Protein AF-A0A142WT18-F1 (afdb_monomer_lite)

Radius of gyration: 33.32 Å; chains: 1; bounding box: 100×26×68 Å

Secondary structure (DSSP, 8-state):
--HHHHHHHHHHHHHHHH--HHHHHHHHHHHHHHHHT--HHHHHHHHHHHHHHHHHHHHHHHHHHHHHHHHHHHHHHHHHHHHHHHHHHHHHT-------SS--

pLDDT: mean 75.09, std 9.85, range [43.81, 87.31]

Structure (mmCIF, N/CA/C/O backbone):
data_AF-A0A142WT18-F1
#
_entry.id   AF-A0A142WT18-F1
#
loop_
_atom_site.group_PDB
_atom_site.id
_atom_site.type_symbol
_atom_site.label_atom_id
_atom_site.label_alt_id
_atom_site.label_comp_id
_atom_site.label_asym_id
_atom_site.label_entity_id
_atom_site.label_seq_id
_atom_site.pdbx_PDB_ins_code
_atom_site.Cartn_x
_atom_site.Cartn_y
_atom_site.Cartn_z
_atom_site.occupancy
_atom_site.B_iso_or_equiv
_atom_site.auth_seq_id
_atom_site.auth_comp_id
_atom_site.auth_asym_id
_atom_site.auth_atom_id
_atom_site.pdbx_PDB_model_num
ATOM 1 N N . MET A 1 1 ? -27.049 -6.528 26.065 1.00 43.81 1 MET A N 1
ATOM 2 C CA . MET A 1 1 ? -26.349 -7.063 24.870 1.00 43.81 1 MET A CA 1
ATOM 3 C C . MET A 1 1 ? -25.092 -6.236 24.612 1.00 43.81 1 MET A C 1
ATOM 5 O O . MET A 1 1 ? -25.187 -5.022 24.519 1.00 43.81 1 MET A O 1
ATOM 9 N N . ARG A 1 2 ? -23.907 -6.859 24.571 1.00 51.25 2 ARG A N 1
ATOM 10 C CA . ARG A 1 2 ? -22.618 -6.165 24.382 1.00 51.25 2 ARG A CA 1
ATOM 11 C C . ARG A 1 2 ? -22.419 -5.826 22.897 1.00 51.25 2 ARG A C 1
ATOM 13 O O . ARG A 1 2 ? -22.046 -6.698 22.118 1.00 51.25 2 ARG A O 1
ATOM 20 N N . LEU A 1 3 ? -22.657 -4.573 22.504 1.00 60.78 3 LEU A N 1
ATOM 21 C CA . LEU A 1 3 ? -22.490 -4.093 21.119 1.00 60.78 3 LEU A CA 1
ATOM 22 C C . LEU A 1 3 ? -21.066 -4.337 20.567 1.00 60.78 3 LEU A C 1
ATOM 24 O O . LEU A 1 3 ? -20.891 -4.647 19.388 1.00 60.78 3 LEU A O 1
ATOM 28 N N . GLY A 1 4 ? -20.050 -4.265 21.437 1.00 63.00 4 GLY A N 1
ATOM 29 C CA . GLY A 1 4 ? -18.639 -4.383 21.054 1.00 63.00 4 GLY A CA 1
ATOM 30 C C . GLY A 1 4 ? -18.230 -5.751 20.496 1.00 63.00 4 GLY A C 1
ATOM 31 O O . GLY A 1 4 ? -17.437 -5.812 19.564 1.00 63.00 4 GLY A O 1
ATOM 32 N N . SER A 1 5 ? -18.780 -6.864 20.991 1.00 65.81 5 SER A N 1
ATOM 33 C CA . SER A 1 5 ? -18.453 -8.197 20.452 1.00 65.81 5 SER A CA 1
ATOM 34 C C . SER A 1 5 ? -19.144 -8.479 19.114 1.00 65.81 5 SER A C 1
ATOM 36 O O . SER A 1 5 ? -18.599 -9.216 18.290 1.00 65.81 5 SER A O 1
ATOM 38 N N . ASN A 1 6 ? -20.306 -7.866 18.868 1.00 80.00 6 ASN A N 1
ATOM 39 C CA . ASN A 1 6 ? -21.027 -8.001 17.604 1.00 80.00 6 ASN A CA 1
ATOM 40 C C . ASN A 1 6 ? -20.332 -7.212 16.477 1.00 80.00 6 ASN A C 1
ATOM 42 O O . ASN A 1 6 ? -20.067 -7.761 15.410 1.00 80.00 6 ASN A O 1
ATOM 46 N N . ARG A 1 7 ? -19.905 -5.970 16.747 1.00 76.44 7 ARG A N 1
ATOM 47 C CA . ARG A 1 7 ? -19.200 -5.115 15.771 1.00 76.44 7 ARG A CA 1
ATOM 48 C C . ARG A 1 7 ? -17.880 -5.723 15.281 1.00 76.44 7 ARG A C 1
ATOM 50 O O . ARG A 1 7 ? -17.634 -5.756 14.078 1.00 76.44 7 ARG A O 1
ATOM 57 N N . ARG A 1 8 ? -17.080 -6.301 16.186 1.00 80.31 8 ARG A N 1
ATOM 58 C CA . ARG A 1 8 ? -15.844 -7.023 15.826 1.00 80.31 8 ARG A CA 1
ATOM 59 C C . ARG A 1 8 ? -16.103 -8.217 14.910 1.00 80.31 8 ARG A C 1
ATOM 61 O O . ARG A 1 8 ? -15.432 -8.378 13.895 1.00 80.31 8 ARG A O 1
ATOM 68 N N . LYS A 1 9 ? -17.098 -9.043 15.252 1.00 83.25 9 LYS A N 1
ATOM 69 C CA . LYS A 1 9 ? -17.505 -10.188 14.424 1.00 83.25 9 LYS A CA 1
ATOM 70 C C . LYS A 1 9 ? -18.044 -9.747 13.064 1.00 83.25 9 LYS A C 1
ATOM 72 O O . LYS A 1 9 ? -17.776 -10.424 12.076 1.00 83.25 9 LYS A O 1
ATOM 77 N N . ALA A 1 10 ? -18.774 -8.636 13.000 1.00 85.25 10 ALA A N 1
ATOM 78 C CA . ALA A 1 10 ? -19.291 -8.085 11.752 1.00 85.25 10 ALA A CA 1
ATOM 79 C C . ALA A 1 10 ? -18.158 -7.635 10.816 1.00 85.25 10 ALA A C 1
ATOM 81 O O . ALA A 1 10 ? -18.146 -8.043 9.659 1.00 85.25 10 ALA A O 1
ATOM 82 N N . LEU A 1 11 ? -17.168 -6.893 11.325 1.00 83.62 11 LEU A N 1
ATOM 83 C CA . LEU A 1 11 ? -15.981 -6.478 10.563 1.00 83.62 11 LEU A CA 1
ATOM 84 C C . LEU A 1 11 ? -15.157 -7.675 10.076 1.00 83.62 11 LEU A C 1
ATOM 86 O O . LEU A 1 11 ? -14.802 -7.751 8.903 1.00 83.62 11 LEU A O 1
ATOM 90 N N . HIS A 1 12 ? -14.923 -8.657 10.944 1.00 83.81 12 HIS A N 1
ATOM 91 C CA . HIS A 1 12 ? -14.219 -9.878 10.559 1.00 83.81 12 HIS A CA 1
ATOM 92 C C . HIS A 1 12 ? -14.980 -10.672 9.479 1.00 83.81 12 HIS A C 1
ATOM 94 O O . HIS A 1 12 ? -14.398 -11.149 8.507 1.00 83.81 12 HIS A O 1
ATOM 100 N N . ASN A 1 13 ? -16.306 -10.793 9.607 1.00 86.12 13 ASN A N 1
ATOM 101 C CA . ASN A 1 13 ? -17.137 -11.433 8.585 1.00 86.12 13 ASN A CA 1
ATOM 102 C C . ASN A 1 13 ? -17.184 -10.636 7.278 1.00 86.12 13 ASN A C 1
ATOM 104 O O . ASN A 1 13 ? -17.243 -11.250 6.216 1.00 86.12 13 ASN A O 1
ATOM 108 N N . PHE A 1 14 ? -17.142 -9.306 7.346 1.00 84.88 14 PHE A N 1
ATOM 109 C CA . PHE A 1 14 ? -17.049 -8.430 6.183 1.00 84.88 14 PHE A CA 1
ATOM 110 C C . PHE A 1 14 ? -15.756 -8.692 5.400 1.00 84.88 14 PHE A C 1
ATOM 112 O O . PHE A 1 14 ? -15.828 -8.997 4.211 1.00 84.88 14 PHE A O 1
ATOM 119 N N . GLY A 1 15 ? -14.600 -8.695 6.074 1.00 84.31 15 GLY A N 1
ATOM 120 C CA . GLY A 1 15 ? -13.311 -9.009 5.447 1.00 84.31 15 GLY A CA 1
ATOM 121 C C . GLY A 1 15 ? -13.288 -10.404 4.816 1.00 84.31 15 GLY A C 1
ATOM 122 O O . GLY A 1 15 ? -12.878 -10.566 3.669 1.00 84.31 15 GLY A O 1
ATOM 123 N N . ARG A 1 16 ? -13.829 -11.403 5.524 1.00 84.31 16 ARG A N 1
ATOM 124 C CA . ARG A 1 16 ? -13.892 -12.791 5.042 1.00 84.31 16 ARG A CA 1
ATOM 125 C C . ARG A 1 16 ? -14.813 -12.980 3.830 1.00 84.31 16 ARG A C 1
ATOM 127 O O . ARG A 1 16 ? -14.502 -13.786 2.963 1.00 84.31 16 ARG A O 1
ATOM 134 N N . ARG A 1 17 ? -15.945 -12.270 3.762 1.00 86.00 17 ARG A N 1
ATOM 135 C CA . ARG A 1 17 ? -16.905 -12.371 2.643 1.00 86.00 17 ARG A CA 1
ATOM 136 C C . ARG A 1 17 ? -16.484 -11.579 1.413 1.00 86.00 17 ARG A C 1
ATOM 138 O O . ARG A 1 17 ? -16.899 -11.926 0.315 1.00 86.00 17 ARG A O 1
ATOM 145 N N . ALA A 1 18 ? -15.685 -10.533 1.593 1.00 85.06 18 ALA A N 1
ATOM 146 C CA . ALA A 1 18 ? -15.224 -9.706 0.492 1.00 85.06 18 ALA A CA 1
ATOM 147 C C . ALA A 1 18 ? -14.307 -10.460 -0.488 1.00 85.06 18 ALA A C 1
ATOM 149 O O . ALA A 1 18 ? -14.233 -10.071 -1.647 1.00 85.06 18 ALA A O 1
ATOM 150 N N . GLY A 1 19 ? -13.608 -11.513 -0.041 1.00 73.56 19 GLY A N 1
ATOM 151 C CA . GLY A 1 19 ? -12.750 -12.337 -0.906 1.00 73.56 19 GLY A CA 1
ATOM 152 C C . GLY A 1 19 ? -11.533 -11.603 -1.487 1.00 73.56 19 GLY A C 1
ATOM 153 O O . GLY A 1 19 ? -10.878 -12.119 -2.385 1.00 73.56 19 GLY A O 1
ATOM 154 N N . VAL A 1 20 ? -11.231 -10.399 -0.990 1.00 79.12 20 VAL A N 1
ATOM 155 C CA . VAL A 1 20 ? -10.095 -9.569 -1.406 1.00 79.12 20 VAL A CA 1
ATOM 156 C C . VAL A 1 20 ? -9.206 -9.330 -0.189 1.00 79.12 20 VAL A C 1
ATOM 158 O O . VAL A 1 20 ? -9.670 -8.781 0.814 1.00 79.12 20 VAL A O 1
ATOM 161 N N . ASP A 1 21 ? -7.925 -9.692 -0.282 1.00 81.88 21 ASP A N 1
ATOM 162 C CA . ASP A 1 21 ? -6.964 -9.593 0.832 1.00 81.88 21 ASP A CA 1
ATOM 163 C C . ASP A 1 21 ? -6.831 -8.173 1.396 1.00 81.88 21 ASP A C 1
ATOM 165 O O . ASP A 1 21 ? -6.685 -7.981 2.606 1.00 81.88 21 ASP A O 1
ATOM 169 N N . ASP A 1 22 ? -6.947 -7.163 0.530 1.00 81.38 22 ASP A N 1
ATOM 170 C CA . ASP A 1 22 ? -6.913 -5.758 0.938 1.00 81.38 22 ASP A CA 1
ATOM 171 C C . ASP A 1 22 ? -8.130 -5.416 1.821 1.00 81.38 22 ASP A C 1
ATOM 173 O O . ASP A 1 22 ? -7.998 -4.744 2.837 1.00 81.38 22 ASP A O 1
ATOM 177 N N . LEU A 1 23 ? -9.321 -5.941 1.526 1.00 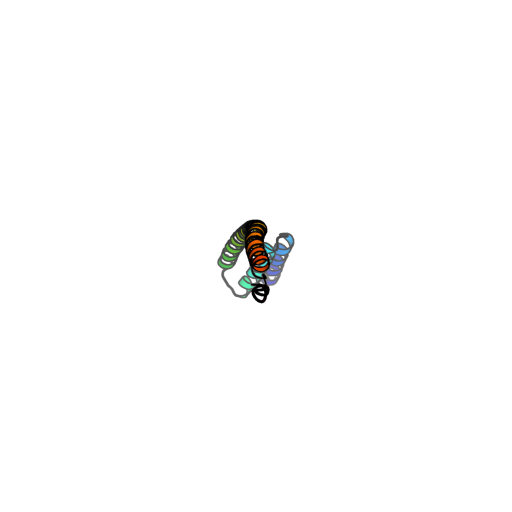84.06 23 LEU A N 1
ATOM 178 C CA . LEU A 1 23 ? -10.505 -5.699 2.362 1.00 84.06 23 LEU A CA 1
ATOM 179 C C . LEU A 1 23 ? -10.438 -6.450 3.698 1.00 84.06 23 LEU A C 1
ATOM 181 O O . LEU A 1 23 ? -10.912 -5.941 4.716 1.00 84.06 23 LEU A O 1
ATOM 185 N N . ASN A 1 24 ? -9.796 -7.618 3.724 1.00 85.69 24 ASN A N 1
ATOM 186 C CA . ASN A 1 24 ? -9.528 -8.338 4.965 1.00 85.69 24 ASN A CA 1
ATOM 187 C C . ASN A 1 24 ? -8.535 -7.572 5.859 1.00 85.69 24 ASN A C 1
ATOM 189 O O . ASN A 1 24 ? -8.768 -7.387 7.055 1.00 85.69 24 ASN A O 1
ATOM 193 N N . SER A 1 25 ? -7.470 -7.031 5.263 1.00 84.50 25 SER A N 1
ATOM 194 C CA . SER A 1 25 ? -6.532 -6.147 5.964 1.00 84.50 25 SER A CA 1
ATOM 195 C C . SER A 1 25 ? -7.221 -4.888 6.494 1.00 84.50 25 SER A C 1
ATOM 197 O O . SER A 1 25 ? -7.000 -4.511 7.642 1.00 84.50 25 SER A O 1
ATOM 199 N N . LEU A 1 26 ? -8.133 -4.288 5.722 1.00 85.19 26 LEU A N 1
ATOM 200 C CA . LEU A 1 26 ? -8.897 -3.115 6.154 1.00 85.19 26 LEU A CA 1
ATOM 201 C C . LEU A 1 26 ? -9.761 -3.434 7.378 1.00 85.19 26 LEU A C 1
ATOM 203 O O . LEU A 1 26 ? -9.787 -2.659 8.331 1.00 85.19 26 LEU A O 1
ATOM 207 N N . ALA A 1 27 ? -10.451 -4.578 7.373 1.00 87.31 27 ALA A N 1
ATOM 208 C CA . ALA A 1 27 ? -11.268 -5.017 8.500 1.00 87.31 27 ALA A CA 1
ATOM 209 C C . ALA A 1 27 ? -10.444 -5.171 9.789 1.00 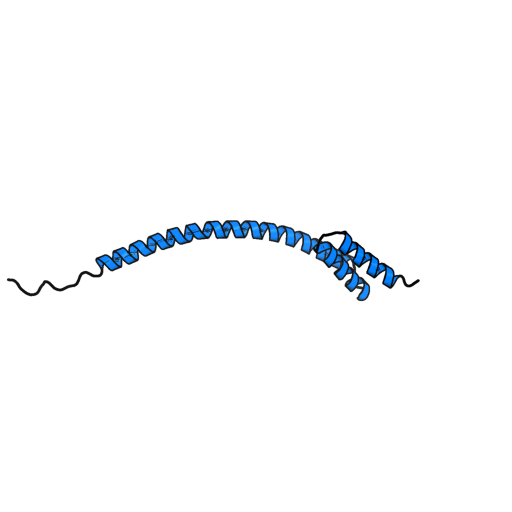87.31 27 ALA A C 1
ATOM 211 O O . ALA A 1 27 ? -10.910 -4.777 10.859 1.00 87.31 27 ALA A O 1
ATOM 212 N N . ASN A 1 28 ? -9.213 -5.680 9.690 1.00 85.44 28 ASN A N 1
ATOM 213 C CA . ASN A 1 28 ? -8.298 -5.809 10.826 1.00 85.44 28 ASN A CA 1
ATOM 214 C C . ASN A 1 28 ? -7.784 -4.452 11.329 1.00 85.44 28 ASN A C 1
ATOM 216 O O . ASN A 1 28 ? -7.737 -4.227 12.539 1.00 85.44 28 ASN A O 1
ATOM 220 N N . VAL A 1 29 ? -7.458 -3.529 10.421 1.00 85.19 29 VAL A N 1
ATOM 221 C CA . VAL A 1 29 ? -7.057 -2.159 10.785 1.00 85.19 29 VAL A CA 1
ATOM 222 C C . VAL A 1 29 ? -8.217 -1.419 11.456 1.00 85.19 29 VAL A C 1
ATOM 224 O O . VAL A 1 29 ? -8.021 -0.770 12.479 1.00 85.19 29 VAL A O 1
ATOM 227 N N . LEU A 1 30 ? -9.444 -1.569 10.951 1.00 83.75 30 LEU A N 1
ATOM 228 C CA . LEU A 1 30 ? -10.653 -1.016 11.570 1.00 83.75 30 LEU A CA 1
ATOM 229 C C . LEU A 1 30 ? -10.922 -1.620 12.950 1.00 83.75 30 LEU A C 1
ATOM 231 O O . LEU A 1 30 ? -11.323 -0.902 13.859 1.00 83.75 30 LEU A O 1
ATOM 235 N N . LEU A 1 31 ? -10.673 -2.919 13.128 1.00 84.31 31 LEU A N 1
ATOM 236 C CA . LEU A 1 31 ? -10.788 -3.600 14.417 1.00 84.31 31 LEU A CA 1
ATOM 237 C C . LEU A 1 31 ? -9.802 -3.042 15.451 1.00 84.31 31 LEU A C 1
ATOM 239 O O . LEU A 1 31 ? -10.150 -2.889 16.624 1.00 84.31 31 LEU A O 1
ATOM 243 N N . GLN A 1 32 ? -8.574 -2.748 15.016 1.00 80.00 32 GLN A N 1
ATOM 244 C CA . GLN A 1 32 ? -7.573 -2.079 15.841 1.00 80.00 32 GLN A CA 1
ATOM 245 C C . GLN A 1 32 ? -7.984 -0.634 16.134 1.00 80.00 32 GLN A C 1
ATOM 247 O O . GLN A 1 32 ? -7.976 -0.241 17.297 1.00 80.00 32 GLN A O 1
ATOM 252 N N . ALA A 1 33 ? -8.419 0.127 15.130 1.00 81.75 33 ALA A N 1
ATOM 253 C CA . ALA A 1 33 ? -8.848 1.515 15.295 1.00 81.75 33 ALA A CA 1
ATOM 254 C C . ALA A 1 33 ? -10.042 1.654 16.258 1.00 81.75 33 ALA A C 1
ATOM 2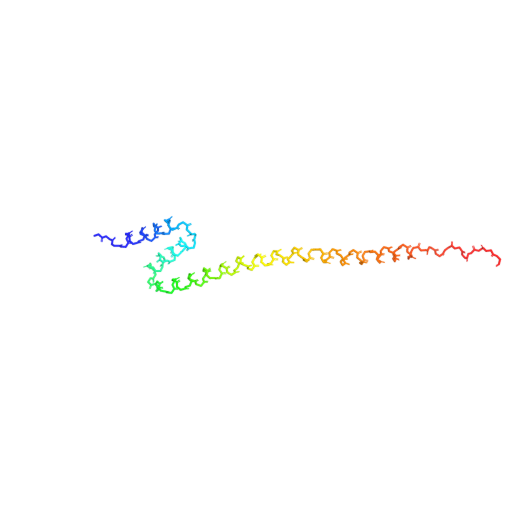56 O O . ALA A 1 33 ? -10.033 2.518 17.128 1.00 81.75 33 ALA A O 1
ATOM 257 N N . ASP A 1 34 ? -11.015 0.740 16.191 1.00 78.00 34 ASP A N 1
ATOM 258 C CA . ASP A 1 34 ? -12.160 0.666 17.116 1.00 78.00 34 ASP A CA 1
ATOM 259 C C . ASP A 1 34 ? -11.716 0.378 18.565 1.00 78.00 34 ASP A C 1
ATOM 261 O O . ASP A 1 34 ? -12.379 0.788 19.515 1.00 78.00 34 ASP A O 1
ATOM 265 N N . ARG A 1 35 ? -10.575 -0.306 18.755 1.00 74.94 35 ARG A N 1
ATOM 266 C CA . ARG A 1 35 ? -10.000 -0.599 20.080 1.00 74.94 35 ARG A CA 1
ATOM 267 C C . ARG A 1 35 ? -9.156 0.553 20.632 1.00 74.94 35 ARG A C 1
ATOM 269 O O . ARG A 1 35 ? -9.146 0.742 21.844 1.00 74.94 35 ARG A O 1
ATOM 276 N N . PHE A 1 36 ? -8.452 1.284 19.770 1.00 72.00 36 PHE A N 1
ATOM 277 C CA . PHE A 1 36 ? -7.590 2.411 20.148 1.00 72.00 36 PHE A CA 1
ATOM 278 C C . PHE A 1 36 ? -8.302 3.774 20.083 1.00 72.00 36 PHE A C 1
ATOM 280 O O . PHE A 1 36 ? -7.735 4.774 20.511 1.00 72.00 36 PHE A O 1
ATOM 287 N N . GLY A 1 37 ? -9.538 3.829 19.572 1.00 69.31 37 GLY A N 1
ATOM 288 C CA . GLY A 1 37 ? -10.289 5.074 19.378 1.00 69.31 37 GLY A CA 1
ATOM 289 C C . GLY A 1 37 ? -9.762 5.939 18.228 1.00 69.31 37 GLY A C 1
ATOM 290 O O . GLY A 1 37 ? -10.183 7.084 18.074 1.00 69.31 37 GLY A O 1
ATOM 291 N N . THR A 1 38 ? -8.840 5.416 17.416 1.00 73.62 38 THR A N 1
ATOM 292 C CA 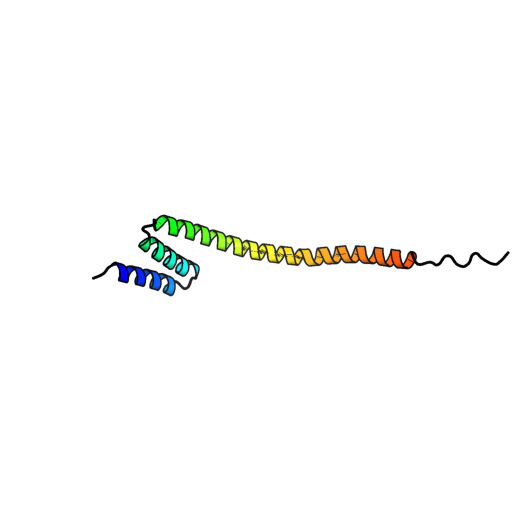. THR A 1 38 ? -8.294 6.106 16.248 1.00 73.62 38 THR A CA 1
ATOM 293 C C . THR A 1 38 ? -9.373 6.292 15.186 1.00 73.62 38 THR A C 1
ATOM 295 O O . THR A 1 38 ? -10.220 5.425 14.960 1.00 73.62 38 THR A O 1
ATOM 298 N N . ALA A 1 39 ? -9.349 7.441 14.511 1.00 73.31 39 ALA A N 1
ATOM 299 C CA . ALA A 1 39 ? -10.369 7.790 13.536 1.00 73.31 39 ALA A CA 1
ATOM 300 C C . ALA A 1 39 ? -10.409 6.774 12.379 1.00 73.31 39 ALA A C 1
ATOM 302 O O . ALA A 1 39 ? -9.482 6.670 11.574 1.00 73.31 39 ALA A O 1
ATOM 303 N N . ILE A 1 40 ? -11.530 6.056 12.273 1.00 79.31 40 ILE A N 1
ATOM 304 C CA . ILE A 1 40 ? -11.853 5.112 11.188 1.00 79.31 40 ILE A CA 1
ATOM 305 C C . ILE A 1 40 ? -11.682 5.760 9.803 1.00 79.31 40 ILE A C 1
ATOM 307 O O . ILE A 1 40 ? -11.264 5.106 8.849 1.00 79.31 40 ILE A O 1
ATOM 311 N N . SER A 1 41 ? -11.957 7.062 9.703 1.00 80.69 41 SER A N 1
ATOM 312 C CA . SER A 1 41 ? -11.774 7.854 8.487 1.00 80.69 41 SER A CA 1
ATOM 313 C C . SER A 1 41 ? -10.316 7.914 8.027 1.00 80.69 41 SER A C 1
ATOM 315 O O . SER A 1 41 ? -10.064 7.852 6.825 1.00 80.69 41 SER A O 1
ATOM 317 N N . THR A 1 42 ? -9.358 7.996 8.951 1.00 81.62 42 THR A N 1
ATOM 318 C CA . THR A 1 42 ? -7.924 7.999 8.633 1.00 81.62 42 THR A CA 1
ATOM 319 C C . THR A 1 42 ? -7.487 6.632 8.119 1.00 81.62 42 THR A C 1
ATOM 321 O O . THR A 1 42 ? -6.917 6.545 7.036 1.00 81.62 42 THR A O 1
ATOM 324 N N . ALA A 1 43 ? -7.872 5.557 8.815 1.00 81.88 43 ALA A N 1
ATOM 325 C CA . ALA A 1 43 ? -7.575 4.187 8.392 1.00 81.88 43 ALA A CA 1
ATOM 326 C C . ALA A 1 43 ? -8.111 3.872 6.983 1.00 81.88 43 ALA A C 1
ATOM 328 O O . ALA A 1 43 ? -7.424 3.255 6.171 1.00 81.88 43 ALA A O 1
ATOM 329 N N . LEU A 1 44 ? -9.327 4.330 6.670 1.00 83.50 44 LEU A N 1
ATOM 330 C CA . LEU A 1 44 ? -9.927 4.142 5.351 1.00 83.50 44 LEU A CA 1
ATOM 331 C C . LEU A 1 44 ? -9.167 4.913 4.259 1.00 83.50 44 LEU A C 1
ATOM 333 O O . LEU A 1 44 ? -8.919 4.364 3.187 1.00 83.50 44 LEU A O 1
ATOM 337 N N . ARG A 1 45 ? -8.769 6.163 4.536 1.00 84.62 45 ARG A N 1
ATOM 338 C CA . ARG A 1 45 ? -7.993 7.007 3.608 1.00 84.62 45 ARG A CA 1
ATOM 339 C C . ARG A 1 45 ? -6.613 6.425 3.321 1.00 84.62 45 ARG A C 1
ATOM 341 O O . ARG A 1 45 ? -6.168 6.434 2.174 1.00 84.62 45 ARG A O 1
ATOM 348 N N . ASP A 1 46 ? -5.945 5.904 4.341 1.00 84.38 46 ASP A N 1
ATOM 349 C CA . ASP A 1 46 ? -4.633 5.279 4.178 1.00 84.38 46 ASP A CA 1
ATOM 350 C C . ASP A 1 46 ? -4.741 3.986 3.368 1.00 84.38 46 ASP A C 1
ATOM 352 O O . ASP A 1 46 ? -3.928 3.732 2.474 1.00 84.38 46 ASP A O 1
ATOM 356 N N . MET A 1 47 ? -5.808 3.216 3.586 1.00 82.38 47 MET A N 1
ATOM 357 C CA . MET A 1 47 ? -6.067 2.015 2.801 1.00 82.38 47 MET A CA 1
ATOM 358 C C . MET A 1 47 ? -6.389 2.317 1.339 1.00 82.38 47 MET A C 1
ATOM 360 O O . MET A 1 47 ? -5.911 1.631 0.437 1.00 82.38 47 MET A O 1
ATOM 364 N N . GLU A 1 48 ? -7.167 3.365 1.083 1.00 86.50 48 GLU A N 1
ATOM 365 C CA . GLU A 1 48 ? -7.468 3.828 -0.269 1.00 86.50 48 GLU A CA 1
ATOM 366 C C . GLU A 1 48 ? -6.182 4.175 -1.035 1.00 86.50 48 GLU A C 1
ATOM 368 O O . GLU A 1 48 ? -5.993 3.740 -2.177 1.00 86.50 48 GLU A O 1
ATOM 373 N N . LYS A 1 49 ? -5.260 4.903 -0.391 1.00 85.56 49 LYS A N 1
ATOM 374 C CA . LYS A 1 49 ? -3.936 5.194 -0.955 1.00 85.56 49 LYS A CA 1
ATOM 375 C C . LYS A 1 49 ? -3.155 3.909 -1.214 1.00 85.56 49 LYS A C 1
ATOM 377 O O . LYS A 1 49 ? -2.628 3.747 -2.312 1.00 85.56 49 LYS A O 1
ATOM 382 N N . SER A 1 50 ? -3.126 2.984 -0.255 1.00 81.88 50 SER A N 1
ATOM 383 C CA . SER A 1 50 ? -2.437 1.694 -0.388 1.00 81.88 50 SER A CA 1
ATOM 384 C C . SER A 1 50 ? -2.939 0.887 -1.593 1.00 81.88 50 SER A C 1
ATOM 386 O O . SER A 1 50 ? -2.141 0.438 -2.414 1.00 81.88 50 SER A O 1
ATOM 388 N N . ILE A 1 51 ? -4.258 0.800 -1.798 1.00 81.62 51 ILE A N 1
ATOM 389 C CA . ILE A 1 51 ? -4.853 0.104 -2.953 1.00 81.62 51 ILE A CA 1
ATOM 390 C C . ILE A 1 51 ? -4.454 0.778 -4.275 1.00 81.62 51 ILE A C 1
ATOM 392 O O . ILE A 1 51 ? -4.119 0.091 -5.247 1.00 81.62 51 ILE A O 1
ATOM 396 N N . ARG A 1 52 ? -4.458 2.117 -4.336 1.00 83.81 52 ARG A N 1
ATOM 397 C CA . ARG A 1 52 ? -4.008 2.864 -5.526 1.00 83.81 52 ARG A CA 1
ATOM 398 C C . ARG A 1 52 ? -2.517 2.629 -5.804 1.00 83.81 52 ARG A C 1
ATOM 400 O O . ARG A 1 52 ? -2.152 2.410 -6.959 1.00 83.81 52 ARG A O 1
ATOM 407 N N . HIS A 1 53 ? -1.678 2.613 -4.768 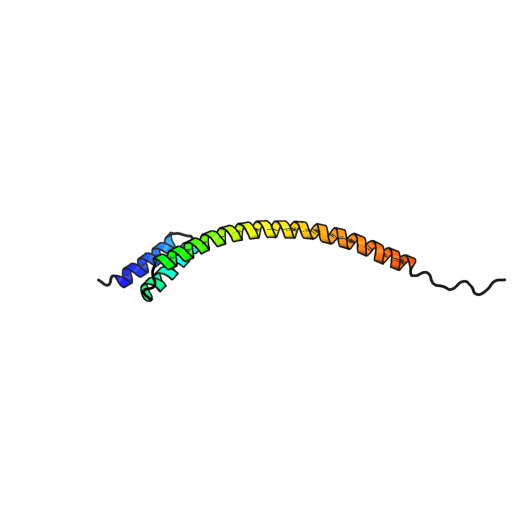1.00 79.94 53 HIS A N 1
ATOM 408 C CA . HIS A 1 53 ? -0.249 2.311 -4.884 1.00 79.94 53 HIS A CA 1
ATOM 409 C C . HIS A 1 53 ? -0.000 0.880 -5.354 1.00 79.94 53 HIS A C 1
ATOM 411 O O . HIS A 1 53 ? 0.748 0.687 -6.304 1.00 79.94 53 HIS A O 1
ATOM 417 N N . LYS A 1 54 ? -0.691 -0.111 -4.789 1.00 78.38 54 LYS A N 1
ATOM 418 C CA . LYS A 1 54 ? -0.566 -1.523 -5.178 1.00 78.38 54 LYS A CA 1
ATOM 419 C C . LYS A 1 54 ? -0.953 -1.762 -6.642 1.00 78.38 54 LYS A C 1
ATOM 421 O O . LYS A 1 54 ? -0.333 -2.570 -7.330 1.00 78.38 54 LYS A O 1
ATOM 426 N N . ARG A 1 55 ? -1.955 -1.032 -7.156 1.00 75.19 55 ARG A N 1
ATOM 427 C CA . ARG A 1 55 ? -2.314 -1.050 -8.590 1.00 75.19 55 ARG A CA 1
ATOM 428 C C . ARG A 1 55 ? -1.213 -0.458 -9.471 1.00 75.19 55 ARG A C 1
ATOM 430 O O . ARG A 1 55 ? -0.953 -1.013 -10.535 1.00 75.19 55 ARG A O 1
ATOM 437 N N . ARG A 1 56 ? -0.570 0.630 -9.032 1.00 70.75 56 ARG A N 1
ATOM 438 C CA . ARG A 1 56 ? 0.587 1.216 -9.730 1.00 70.75 56 ARG A CA 1
ATOM 439 C C . ARG A 1 56 ? 1.804 0.296 -9.684 1.00 70.75 56 ARG A C 1
ATOM 441 O O . ARG A 1 56 ? 2.363 0.031 -10.735 1.00 70.75 56 ARG A O 1
ATOM 448 N N . GLN A 1 57 ? 2.122 -0.288 -8.532 1.00 68.19 57 GLN A N 1
ATOM 449 C CA . GLN A 1 57 ? 3.225 -1.241 -8.383 1.00 68.19 57 GLN A CA 1
ATOM 450 C C . GLN A 1 57 ? 3.051 -2.468 -9.273 1.00 68.19 57 GLN A C 1
ATOM 452 O O . GLN A 1 57 ? 3.979 -2.830 -9.973 1.00 68.19 57 GLN A O 1
ATOM 457 N N . LYS A 1 58 ? 1.849 -3.051 -9.367 1.00 73.50 58 LYS A N 1
ATOM 458 C CA . LYS A 1 58 ? 1.602 -4.144 -10.327 1.00 73.50 58 LYS A CA 1
ATOM 459 C C . LYS A 1 58 ? 1.803 -3.728 -11.788 1.00 73.50 58 LYS A C 1
ATOM 461 O O . LYS A 1 58 ? 2.141 -4.567 -12.620 1.00 73.50 58 LYS A O 1
ATOM 466 N N . ALA A 1 59 ? 1.552 -2.466 -12.128 1.00 64.94 59 ALA A N 1
ATOM 467 C CA . ALA A 1 59 ? 1.826 -1.947 -13.465 1.00 64.94 59 ALA A CA 1
ATOM 468 C C . ALA A 1 59 ? 3.334 -1.712 -13.676 1.00 64.94 59 ALA A C 1
ATOM 470 O O . ALA A 1 59 ? 3.866 -2.072 -14.723 1.00 64.94 59 ALA A O 1
ATOM 471 N N . GLU A 1 60 ? 4.029 -1.187 -12.667 1.00 63.09 60 GLU A N 1
ATOM 472 C CA . GLU A 1 60 ? 5.480 -0.975 -12.663 1.00 63.09 60 GLU A CA 1
ATOM 473 C C . GLU A 1 60 ? 6.261 -2.295 -12.670 1.00 63.09 60 GLU A C 1
ATOM 475 O O . GLU A 1 60 ? 7.223 -2.420 -13.414 1.00 63.09 60 GLU A O 1
ATOM 480 N N . GLU A 1 61 ? 5.820 -3.318 -11.940 1.00 64.94 61 GLU A N 1
ATOM 481 C CA . GLU A 1 61 ? 6.389 -4.671 -11.971 1.00 64.94 61 GLU A CA 1
ATOM 482 C C . GLU A 1 61 ? 6.290 -5.282 -13.374 1.00 64.94 61 GLU A C 1
ATOM 484 O O . GLU A 1 61 ? 7.224 -5.928 -13.847 1.00 64.94 61 GLU A O 1
ATOM 489 N N . ARG A 1 62 ? 5.183 -5.047 -14.088 1.00 61.31 62 ARG A N 1
ATOM 490 C CA . ARG A 1 62 ? 5.034 -5.479 -15.489 1.00 61.31 62 ARG A CA 1
ATOM 491 C C . ARG A 1 62 ? 5.944 -4.689 -16.432 1.00 61.31 62 ARG A C 1
ATOM 493 O O . ARG A 1 62 ? 6.522 -5.269 -17.353 1.00 61.31 62 ARG A O 1
ATOM 500 N N . ALA A 1 63 ? 6.111 -3.391 -16.189 1.00 60.81 63 ALA A N 1
ATOM 501 C CA . ALA A 1 63 ? 7.014 -2.546 -16.966 1.00 60.81 63 ALA A CA 1
ATOM 502 C C . ALA A 1 63 ? 8.495 -2.901 -16.724 1.00 60.81 63 ALA A C 1
ATOM 504 O O . ALA A 1 63 ? 9.270 -3.007 -17.672 1.00 60.81 63 ALA A O 1
ATOM 505 N N . SER A 1 64 ? 8.879 -3.165 -15.474 1.00 60.72 64 SER A N 1
ATOM 506 C CA . SER A 1 64 ? 10.240 -3.536 -15.076 1.00 60.72 64 SER A CA 1
ATOM 507 C C . SER A 1 64 ? 10.637 -4.911 -15.614 1.00 60.72 64 SER A C 1
ATOM 509 O O . SER A 1 64 ? 11.706 -5.043 -16.207 1.00 60.72 64 SER A O 1
ATOM 511 N N . ASN A 1 65 ? 9.747 -5.909 -15.535 1.00 60.53 65 ASN A N 1
ATOM 512 C CA . ASN A 1 65 ? 9.991 -7.218 -16.153 1.00 60.53 65 ASN A CA 1
ATOM 513 C C . ASN A 1 65 ? 10.230 -7.111 -17.671 1.00 60.53 65 ASN A C 1
ATOM 515 O O . ASN A 1 65 ? 11.068 -7.827 -18.224 1.00 60.53 65 ASN A O 1
ATOM 519 N N . SER A 1 66 ? 9.551 -6.176 -18.343 1.00 59.03 66 SER A N 1
ATOM 520 C CA . SER A 1 66 ? 9.760 -5.916 -19.774 1.00 59.03 66 SER A CA 1
ATOM 521 C C . SER A 1 66 ? 11.120 -5.257 -20.043 1.00 59.03 66 SER A C 1
ATOM 523 O O . SER A 1 66 ? 11.837 -5.672 -20.951 1.00 59.03 66 SER A O 1
ATOM 525 N N . ALA A 1 67 ? 11.519 -4.278 -19.224 1.00 61.66 67 ALA A N 1
ATOM 526 C CA . ALA A 1 67 ? 12.808 -3.599 -19.358 1.00 61.66 67 ALA A CA 1
ATOM 527 C C . ALA A 1 67 ? 13.998 -4.547 -19.125 1.00 61.66 67 ALA A C 1
ATOM 529 O O . ALA A 1 67 ? 14.946 -4.543 -19.906 1.00 61.66 67 ALA A O 1
ATOM 530 N N . VAL A 1 68 ? 13.938 -5.412 -18.108 1.00 64.44 68 VAL A N 1
ATOM 531 C CA . VAL A 1 68 ? 15.012 -6.380 -17.821 1.00 64.44 68 VAL A CA 1
ATOM 532 C C . VAL A 1 68 ? 15.146 -7.412 -18.945 1.00 64.44 68 VAL A C 1
ATOM 534 O O . VAL A 1 68 ? 16.264 -7.720 -19.358 1.00 64.44 68 VAL A O 1
ATOM 537 N N . THR A 1 69 ? 14.027 -7.873 -19.515 1.00 64.38 69 THR A N 1
ATOM 538 C CA . THR A 1 69 ? 14.037 -8.801 -20.661 1.00 64.38 69 THR A CA 1
ATOM 539 C C . THR A 1 69 ? 14.690 -8.180 -21.902 1.00 64.38 69 THR A C 1
ATOM 541 O O . THR A 1 69 ? 15.342 -8.889 -22.663 1.00 64.38 69 THR A O 1
ATOM 544 N N . LEU A 1 70 ? 14.580 -6.859 -22.091 1.00 71.44 70 LEU A N 1
ATOM 545 C CA . LEU A 1 70 ? 15.232 -6.123 -23.184 1.00 71.44 70 LEU A CA 1
ATOM 546 C C . LEU A 1 70 ? 16.707 -5.781 -22.905 1.00 71.44 70 LEU A C 1
ATOM 548 O O . LEU A 1 70 ? 17.492 -5.651 -23.843 1.00 71.44 70 LEU A O 1
ATOM 552 N N . LEU A 1 71 ? 17.116 -5.668 -21.638 1.00 77.75 71 LEU A N 1
ATOM 553 C CA . LEU A 1 71 ? 18.511 -5.402 -21.261 1.00 77.75 71 LEU A CA 1
ATOM 554 C C . LEU A 1 71 ? 19.422 -6.624 -21.452 1.00 77.75 71 LEU A C 1
ATOM 556 O O . LEU A 1 71 ? 20.568 -6.467 -21.872 1.00 77.75 71 LEU A O 1
ATOM 560 N N . ILE A 1 72 ? 18.912 -7.836 -21.205 1.00 82.25 72 ILE A N 1
ATOM 561 C CA . ILE A 1 72 ? 19.646 -9.100 -21.403 1.00 82.25 72 ILE A CA 1
ATOM 562 C C . ILE A 1 72 ? 20.240 -9.228 -22.824 1.00 82.25 72 ILE A C 1
ATOM 564 O O . ILE A 1 72 ? 21.453 -9.433 -22.931 1.00 82.25 72 ILE A O 1
ATOM 568 N N . PRO A 1 73 ? 19.468 -9.080 -23.924 1.00 80.75 73 PRO A N 1
ATOM 569 C CA . PRO A 1 73 ? 20.022 -9.180 -25.273 1.00 80.75 73 PRO A CA 1
ATOM 570 C C . PRO A 1 73 ? 21.004 -8.044 -25.595 1.00 80.75 73 PRO A C 1
ATOM 572 O O . PRO A 1 73 ? 21.990 -8.279 -26.294 1.00 80.75 73 PRO A O 1
ATOM 575 N N . LEU A 1 74 ? 20.793 -6.837 -25.059 1.00 83.62 74 LEU A N 1
ATOM 576 C CA . LEU A 1 74 ? 21.683 -5.690 -25.276 1.00 83.62 74 LEU A CA 1
ATOM 577 C C . LEU A 1 74 ? 23.075 -5.912 -24.670 1.00 83.62 74 LEU A C 1
ATOM 579 O O . LEU A 1 74 ? 24.089 -5.684 -25.334 1.00 83.62 74 LEU A O 1
ATOM 583 N N . ILE A 1 75 ? 23.123 -6.393 -23.426 1.00 83.50 75 ILE A N 1
ATOM 584 C CA . ILE A 1 75 ? 24.380 -6.693 -22.731 1.00 83.50 75 ILE A CA 1
ATOM 585 C C . ILE A 1 75 ? 25.109 -7.827 -23.457 1.00 83.50 75 ILE A C 1
ATOM 587 O O . ILE A 1 75 ? 26.291 -7.686 -23.766 1.00 83.50 75 ILE A O 1
ATOM 591 N N . LEU A 1 76 ? 24.399 -8.901 -23.822 1.00 83.31 76 LEU A N 1
ATOM 592 C CA . LEU A 1 76 ? 24.968 -10.053 -24.529 1.00 83.31 76 LEU A CA 1
ATOM 593 C C . LEU A 1 76 ? 25.641 -9.657 -25.859 1.00 83.31 76 LEU A C 1
ATOM 595 O O . LEU A 1 76 ? 26.744 -10.117 -26.160 1.00 83.31 76 LEU A O 1
ATOM 599 N N . VAL A 1 77 ? 25.006 -8.785 -26.651 1.00 81.75 77 VAL A N 1
ATOM 600 C CA . VAL A 1 77 ? 25.573 -8.280 -27.916 1.00 81.75 77 VAL A CA 1
ATOM 601 C C . VAL A 1 77 ? 26.824 -7.431 -27.669 1.00 81.75 77 VAL A C 1
ATOM 603 O O . VAL A 1 77 ? 27.818 -7.582 -28.385 1.00 81.75 77 VAL A O 1
ATOM 606 N N . GLY A 1 78 ? 26.809 -6.579 -26.642 1.00 83.31 78 GLY A N 1
ATOM 607 C CA . GLY A 1 78 ? 27.955 -5.745 -26.276 1.00 83.31 78 GLY A CA 1
ATOM 608 C C . GLY A 1 78 ? 29.169 -6.566 -25.836 1.00 83.31 78 GLY A C 1
ATOM 609 O O . GLY A 1 78 ? 30.277 -6.357 -26.336 1.00 83.31 78 GLY A O 1
ATOM 610 N N . THR A 1 79 ? 28.966 -7.547 -24.954 1.00 82.38 79 THR A N 1
ATOM 611 C CA . THR A 1 79 ? 30.048 -8.407 -24.450 1.00 82.38 79 THR A CA 1
ATOM 612 C C . THR A 1 79 ? 30.594 -9.345 -25.532 1.00 82.38 79 THR A C 1
ATOM 614 O O . THR A 1 79 ? 31.791 -9.626 -25.563 1.00 82.38 79 THR A O 1
ATOM 6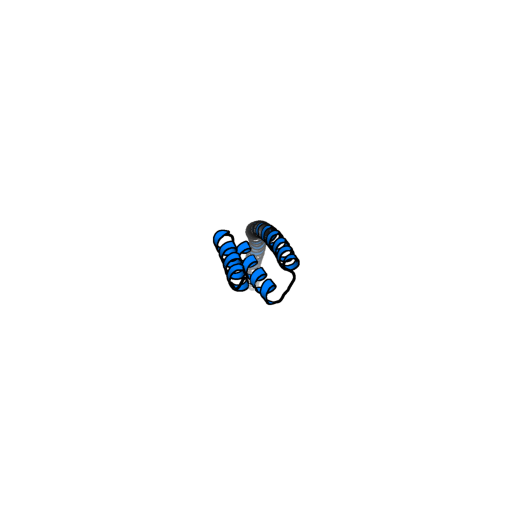17 N N . ARG A 1 80 ? 29.759 -9.781 -26.488 1.00 82.00 80 ARG A N 1
ATOM 618 C CA . ARG A 1 80 ? 30.213 -10.580 -27.640 1.00 82.00 80 ARG A CA 1
ATOM 619 C C . ARG A 1 80 ? 31.250 -9.838 -28.495 1.00 82.00 80 ARG A C 1
ATOM 621 O O . ARG A 1 80 ? 32.200 -10.463 -28.956 1.00 82.00 80 ARG A O 1
ATOM 628 N N . ARG A 1 81 ? 31.108 -8.517 -28.672 1.00 78.62 81 ARG A N 1
ATOM 629 C CA . ARG A 1 81 ? 32.052 -7.682 -29.442 1.00 78.62 81 ARG A CA 1
ATOM 630 C C . ARG A 1 81 ? 33.380 -7.453 -28.714 1.00 78.62 81 ARG A C 1
ATOM 632 O O . ARG A 1 81 ? 34.430 -7.451 -29.358 1.00 78.62 81 ARG A O 1
ATOM 639 N N . SER A 1 82 ? 33.366 -7.260 -27.394 1.00 77.38 82 SER A N 1
ATOM 640 C CA . SER A 1 82 ? 34.615 -7.094 -26.638 1.00 77.38 82 SER A CA 1
ATOM 641 C C . SER A 1 82 ? 35.426 -8.391 -26.603 1.00 77.38 82 SER A C 1
ATOM 643 O O . SER A 1 82 ? 36.631 -8.344 -26.839 1.00 77.38 82 SER A O 1
ATOM 645 N N . LEU A 1 83 ? 34.771 -9.548 -26.442 1.00 79.94 83 LEU A N 1
ATOM 646 C CA . LEU A 1 83 ? 35.434 -10.856 -26.432 1.00 79.94 83 LEU A CA 1
ATOM 647 C C . LEU A 1 83 ? 36.169 -11.157 -27.747 1.00 79.94 83 LEU A C 1
ATOM 649 O O . LEU A 1 83 ? 37.294 -11.652 -27.719 1.00 79.94 83 LEU A O 1
ATOM 653 N N . THR A 1 84 ? 35.584 -10.811 -28.899 1.00 77.56 84 THR A N 1
ATOM 654 C CA . THR A 1 84 ? 36.246 -11.012 -30.201 1.00 77.56 84 THR A CA 1
ATOM 655 C C . THR A 1 84 ? 37.524 -10.191 -30.342 1.00 77.56 84 THR A C 1
ATOM 657 O O . THR A 1 84 ? 38.493 -10.674 -30.917 1.00 77.56 84 THR A O 1
ATOM 660 N N . LEU A 1 85 ? 37.571 -8.985 -29.769 1.00 77.19 85 LEU A N 1
ATOM 661 C CA . LEU A 1 85 ? 38.769 -8.145 -29.809 1.00 77.19 85 LEU A CA 1
ATOM 662 C C . LEU A 1 85 ? 39.835 -8.637 -28.833 1.00 77.19 85 LEU A C 1
ATOM 664 O O . LEU A 1 85 ? 41.014 -8.598 -29.167 1.00 77.19 85 LEU A O 1
ATOM 668 N N . THR A 1 86 ? 39.445 -9.136 -27.657 1.00 79.69 86 THR A N 1
ATOM 669 C CA . THR A 1 86 ? 40.399 -9.710 -26.700 1.00 79.69 86 THR A CA 1
ATOM 670 C C . THR A 1 86 ? 40.999 -11.011 -27.229 1.00 79.69 86 THR A C 1
ATOM 672 O O . THR A 1 86 ? 42.205 -11.195 -27.115 1.00 79.69 86 THR A O 1
ATOM 675 N N . LEU A 1 87 ? 40.203 -11.870 -27.875 1.00 81.00 87 LEU A N 1
ATOM 676 C CA . LEU A 1 87 ? 40.689 -13.108 -28.493 1.00 81.00 87 LEU A CA 1
ATOM 677 C C . LEU A 1 87 ? 41.535 -12.845 -29.743 1.00 81.00 87 LEU A C 1
ATOM 679 O O . LEU A 1 87 ? 42.594 -13.443 -29.882 1.00 81.00 87 LEU A O 1
ATOM 683 N N . GLN A 1 88 ? 41.136 -11.913 -30.614 1.00 73.88 88 GLN A N 1
ATOM 684 C CA . GLN A 1 88 ? 41.942 -11.536 -31.781 1.00 73.88 88 GLN A CA 1
ATOM 685 C C . GLN A 1 88 ? 43.268 -10.882 -31.365 1.00 73.88 88 GLN A C 1
ATOM 687 O O . GLN A 1 88 ? 44.308 -11.178 -31.944 1.00 73.88 88 GLN A O 1
ATOM 692 N N . ARG A 1 89 ? 43.258 -10.050 -30.316 1.00 72.00 89 ARG A N 1
ATOM 693 C CA . ARG A 1 89 ? 44.459 -9.428 -29.737 1.00 72.00 89 ARG A CA 1
ATOM 694 C C . ARG A 1 89 ? 45.336 -10.427 -28.972 1.00 72.00 89 ARG A C 1
ATOM 696 O O . ARG A 1 89 ? 46.549 -10.271 -28.990 1.00 72.00 89 ARG A O 1
ATOM 703 N N . ALA A 1 90 ? 44.758 -11.456 -28.351 1.00 75.44 90 ALA A N 1
ATOM 704 C CA . ALA A 1 90 ? 45.507 -12.550 -27.730 1.00 75.44 90 ALA A CA 1
ATOM 705 C C . ALA A 1 90 ? 46.116 -13.506 -28.772 1.00 75.44 90 ALA A C 1
ATOM 707 O O . ALA A 1 90 ? 47.255 -13.928 -28.609 1.00 75.44 90 ALA A O 1
ATOM 708 N N . TYR A 1 91 ? 45.403 -13.790 -29.866 1.00 70.62 91 TYR A N 1
ATOM 709 C CA . TYR A 1 91 ? 45.891 -14.628 -30.965 1.00 70.62 91 TYR A CA 1
ATOM 710 C C . TYR A 1 91 ? 47.031 -13.953 -31.745 1.00 70.62 91 TYR A C 1
ATOM 712 O O . TYR A 1 91 ? 48.046 -14.583 -32.015 1.00 70.62 91 TYR A O 1
ATOM 720 N N . PHE A 1 92 ? 46.915 -12.655 -32.050 1.00 69.44 92 PHE A N 1
ATOM 721 C CA . PHE A 1 92 ? 47.984 -11.894 -32.719 1.00 69.44 92 PHE A CA 1
ATOM 722 C C . PHE A 1 92 ? 49.117 -11.456 -31.772 1.00 69.44 92 PHE A C 1
ATOM 724 O O . PHE A 1 92 ? 50.206 -11.123 -32.227 1.00 69.44 92 PHE A O 1
ATOM 731 N N . GLY A 1 93 ? 48.865 -11.436 -30.458 1.00 65.12 93 GLY A N 1
ATOM 732 C CA . GLY A 1 93 ? 49.832 -11.054 -29.423 1.00 65.12 93 GLY A CA 1
ATOM 733 C C . GLY A 1 93 ? 50.762 -12.181 -28.963 1.00 65.12 93 GLY A C 1
ATOM 734 O O . GLY A 1 93 ? 51.652 -11.927 -28.158 1.00 65.12 93 GLY A O 1
ATOM 735 N N . PHE A 1 94 ? 50.579 -13.405 -29.466 1.00 62.94 94 PHE A N 1
ATOM 736 C CA . PHE A 1 94 ? 51.425 -14.568 -29.180 1.00 62.94 94 PHE A CA 1
ATOM 737 C C . PHE A 1 94 ? 52.254 -14.965 -30.417 1.00 62.94 94 PHE A C 1
ATOM 739 O O . PHE A 1 94 ? 52.224 -16.103 -30.873 1.00 62.94 94 PHE A O 1
ATOM 746 N N . ALA A 1 95 ? 52.984 -14.013 -31.000 1.00 61.78 95 ALA A N 1
ATOM 747 C CA . ALA A 1 95 ? 54.041 -14.315 -31.965 1.00 61.78 95 ALA A CA 1
ATOM 748 C C . ALA A 1 95 ? 55.392 -14.335 -31.217 1.00 61.78 95 ALA A C 1
ATOM 750 O O . ALA A 1 95 ? 55.828 -13.280 -30.750 1.00 61.78 95 ALA A O 1
ATOM 751 N N . PRO A 1 96 ? 56.043 -15.500 -31.030 1.00 64.62 96 PRO A N 1
ATOM 752 C CA . PRO A 1 96 ? 57.314 -15.583 -30.314 1.00 64.62 96 PRO A CA 1
ATOM 753 C C . PRO A 1 96 ? 58.445 -14.903 -31.113 1.00 64.62 96 PRO A C 1
ATOM 755 O O . PRO A 1 96 ? 58.596 -15.179 -32.305 1.00 64.62 96 PRO A O 1
ATOM 758 N N . PRO A 1 97 ? 59.279 -14.047 -30.492 1.00 66.50 97 PRO A N 1
ATOM 759 C CA . PRO A 1 97 ? 60.426 -13.434 -31.150 1.00 66.50 97 PRO A CA 1
ATOM 760 C C . PRO A 1 97 ? 61.619 -14.397 -31.130 1.00 66.50 97 PRO A C 1
ATOM 762 O O . PRO A 1 97 ? 62.577 -14.192 -30.393 1.00 66.50 97 PRO A O 1
ATOM 765 N N . THR A 1 98 ? 61.578 -15.472 -31.912 1.00 69.75 98 THR A N 1
ATOM 766 C CA . THR A 1 98 ? 62.720 -16.398 -32.011 1.00 69.75 98 THR A CA 1
ATOM 767 C C . THR A 1 98 ? 62.835 -17.006 -33.400 1.00 69.75 98 THR A C 1
ATOM 769 O O . THR A 1 98 ? 62.573 -18.188 -33.543 1.00 69.75 98 THR A O 1
ATOM 772 N N . LEU A 1 99 ? 63.236 -16.207 -34.398 1.00 60.81 99 LEU A N 1
ATOM 773 C CA . LEU A 1 99 ? 63.993 -16.643 -35.590 1.00 60.81 99 LEU A CA 1
ATOM 774 C C . LEU A 1 99 ? 64.782 -15.457 -36.212 1.00 60.81 99 LEU A C 1
ATOM 776 O O . LEU A 1 99 ? 64.726 -15.214 -37.410 1.00 60.81 99 LEU A O 1
ATOM 780 N N . MET A 1 100 ? 65.513 -14.683 -35.397 1.00 59.38 100 MET A N 1
ATOM 781 C CA . MET A 1 100 ? 66.575 -13.772 -35.883 1.00 59.38 100 MET A CA 1
ATOM 782 C C . MET A 1 100 ? 67.889 -14.054 -35.149 1.00 59.38 100 MET A C 1
ATOM 784 O O . MET A 1 100 ? 68.541 -13.175 -34.595 1.00 59.38 100 MET A O 1
ATOM 788 N N . THR A 1 101 ? 68.253 -15.329 -35.098 1.00 70.62 101 THR A N 1
ATOM 789 C CA . THR A 1 101 ? 69.614 -15.762 -34.796 1.00 70.62 101 THR A CA 1
ATOM 790 C C . THR A 1 101 ? 69.924 -16.896 -35.762 1.00 70.62 101 THR A C 1
ATOM 792 O O . THR A 1 101 ? 69.201 -17.888 -35.793 1.00 70.62 101 THR A O 1
ATOM 795 N N . SER A 1 102 ? 70.969 -16.696 -36.568 1.00 59.34 102 SER A N 1
ATOM 796 C CA . SER A 1 102 ? 71.413 -17.548 -37.678 1.00 59.34 102 SER A CA 1
ATOM 797 C C . SER A 1 102 ? 70.554 -17.443 -38.947 1.00 59.34 102 SER A C 1
ATOM 799 O O . SER A 1 102 ? 69.539 -18.115 -39.082 1.00 59.34 102 SER A O 1
ATOM 801 N N . GLN A 1 103 ? 70.934 -16.581 -39.891 1.00 53.00 103 GLN A N 1
ATOM 802 C CA . GLN A 1 103 ? 71.869 -16.949 -40.959 1.00 53.00 103 GLN A CA 1
ATOM 803 C C . GLN A 1 103 ? 72.185 -15.700 -41.809 1.00 53.00 103 GLN A C 1
ATOM 805 O O . GLN A 1 103 ? 71.258 -15.019 -42.239 1.00 53.00 103 GLN A O 1
ATOM 810 N N . ASP A 1 104 ? 73.488 -15.468 -42.002 1.00 49.16 104 ASP A N 1
ATOM 811 C CA . ASP A 1 104 ? 74.179 -14.516 -42.898 1.00 49.16 104 ASP A CA 1
ATOM 812 C C . ASP A 1 104 ? 74.182 -13.007 -42.572 1.00 49.16 104 ASP A C 1
ATOM 814 O O . ASP A 1 104 ? 73.132 -12.328 -42.630 1.00 49.16 104 ASP A O 1
#

Sequence (104 aa):
MRLGSNRRKALHNFGRRAGVDDLNSLANVLLQADRFGTAISTALRDMEKSIRHKRRQKAEERASNSAVTLLIPLILVGTRRSLTLTLQRAYFGFAPPTLMTSQD

Foldseek 3Di:
DDPLVVLLVVLCVQLVVVPDVLSNVLSVVVNVCVVVVNDNVVSVVVSVVVVVVVVVVVVVVVVVVVVVVVVVVVVVVVVVVVVVVVVVCVVVVPDDPPDPDDDD